Protein AF-A0A822BL06-F1 (afdb_monomer_lite)

Sequence (140 aa):
MSKIQLNQQHLQVLSKGLKFIPTPKSINIVTNIVNCKKSLYSAPLIIKNAARSEISTFIQKWKKPKQCNMNKEEIKLLNEIKAIEDIIIIQAD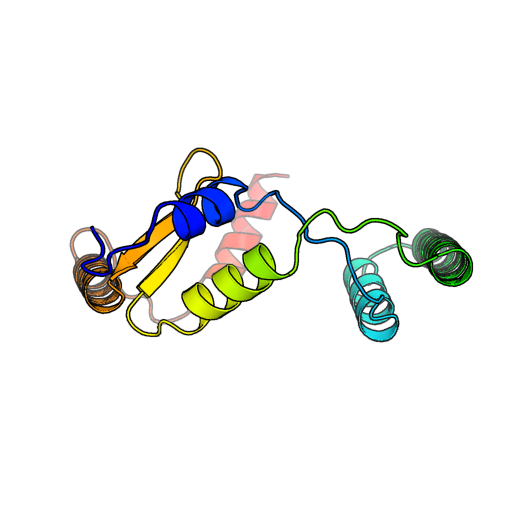KGGKIVIMDKSDYITKVEEKLNDKNVYELIKNDPTTTIKEEISEKVT

Foldseek 3Di:
DAPDDDDPLLVVLQVCAPPDDKQDQDDPLVVVVVVLCVVCVVPDPVVSVVVVVVSVVCNVPDDRDPDIPDDPVSVVSVVVVVPPPQWDWAADPDDRHIDIHGPVVVVVVVVVVQPPPVVDDDDPDDCPVVVVVVVVVVVD

pLDDT: mean 88.36, std 6.57, range [50.12, 95.75]

Radius of gyration: 21.86 Å; chains: 1; bounding box: 42×50×38 Å

Secondary structure (DSSP, 8-state):
--SS---HHHHHHHHT-TT--PPPSS--HHHHHHHHHHHTTTS-HHHHHHHHHHHHHHHHH----SS-SS-HHHHHHHHHHHH-TTEEEEE-SSTT-EEEEEHHHHHHHHHHHHT-TTT----SS--HHHHHHHHHHHT-

Structure (mmCIF, N/CA/C/O backbone):
data_AF-A0A822BL06-F1
#
_entry.id   AF-A0A822BL06-F1
#
loop_
_atom_site.group_PDB
_atom_site.id
_atom_site.type_symbol
_atom_site.label_atom_id
_atom_site.label_alt_id
_atom_site.label_comp_id
_atom_site.label_asym_id
_atom_site.label_entity_id
_atom_site.label_seq_id
_atom_site.pdbx_PDB_ins_code
_atom_site.Cartn_x
_atom_site.Cartn_y
_atom_site.Cartn_z
_atom_site.occupancy
_atom_site.B_iso_or_equiv
_atom_site.auth_seq_id
_atom_site.auth_comp_id
_atom_site.auth_asym_id
_atom_site.auth_atom_id
_atom_site.pdbx_PDB_model_num
ATOM 1 N N . MET A 1 1 ? -18.324 3.094 10.915 1.00 52.47 1 MET A N 1
ATOM 2 C CA . MET A 1 1 ? -17.506 4.042 10.125 1.00 52.47 1 MET A CA 1
ATOM 3 C C . MET A 1 1 ? -16.526 4.667 11.090 1.00 52.47 1 MET A C 1
ATOM 5 O O . MET A 1 1 ? -16.924 4.807 12.238 1.00 52.47 1 MET A O 1
ATOM 9 N N . SER A 1 2 ? -15.291 4.963 10.669 1.00 62.50 2 SER A N 1
ATOM 10 C CA . SER A 1 2 ? -14.302 5.523 11.598 1.00 62.50 2 SER A CA 1
ATOM 11 C C . SER A 1 2 ? -14.840 6.791 12.260 1.00 62.50 2 SER A C 1
ATOM 13 O O . SER A 1 2 ? -15.433 7.635 11.584 1.00 62.50 2 SER A O 1
ATOM 15 N N . LYS A 1 3 ? -14.646 6.906 13.573 1.00 74.00 3 LYS A N 1
ATOM 16 C CA . LYS A 1 3 ? -14.974 8.101 14.362 1.00 74.00 3 LYS A CA 1
ATOM 17 C C . LYS A 1 3 ? -14.072 9.285 14.008 1.00 74.00 3 LYS A C 1
ATOM 19 O O . LYS A 1 3 ? -14.374 10.416 14.379 1.00 74.00 3 LYS A O 1
ATOM 24 N N . ILE A 1 4 ? -12.980 9.039 13.284 1.00 78.12 4 ILE A N 1
ATOM 25 C CA . ILE A 1 4 ? -12.030 10.066 12.879 1.00 78.12 4 ILE A CA 1
ATOM 26 C C . ILE A 1 4 ? -12.553 10.812 11.658 1.00 78.12 4 ILE A C 1
ATOM 28 O O . ILE A 1 4 ? -12.843 10.243 10.603 1.00 78.12 4 ILE A O 1
ATOM 32 N N . GLN A 1 5 ? -12.650 12.129 11.811 1.00 78.75 5 GLN A N 1
ATOM 33 C CA . GLN A 1 5 ? -13.208 13.005 10.799 1.00 78.75 5 GLN A CA 1
ATOM 34 C C . GLN A 1 5 ? -12.121 13.421 9.803 1.00 78.75 5 GLN A C 1
ATOM 36 O O . GLN A 1 5 ? -11.316 14.319 10.044 1.00 78.75 5 GLN A O 1
ATOM 41 N N . LEU A 1 6 ? -12.092 12.744 8.656 1.00 84.44 6 LEU A N 1
ATOM 42 C CA . LEU A 1 6 ? -11.228 13.122 7.543 1.00 84.44 6 LEU A CA 1
ATOM 43 C C . LEU A 1 6 ? -11.816 14.337 6.820 1.00 84.44 6 LEU A C 1
ATOM 45 O O . LEU A 1 6 ? -12.962 14.315 6.373 1.00 84.44 6 LEU A O 1
ATOM 49 N N . ASN A 1 7 ? -11.020 15.398 6.683 1.00 88.31 7 ASN A N 1
ATOM 50 C CA . ASN A 1 7 ? -11.394 16.562 5.887 1.00 88.31 7 ASN A CA 1
ATOM 51 C C . ASN A 1 7 ? -11.455 16.229 4.377 1.00 88.31 7 ASN A C 1
ATOM 53 O O . ASN A 1 7 ? -11.002 15.179 3.912 1.00 88.31 7 ASN A O 1
ATOM 57 N N . GLN A 1 8 ? -11.996 17.156 3.583 1.00 89.69 8 GLN A N 1
ATOM 58 C CA . GLN A 1 8 ? -12.141 16.971 2.136 1.00 89.69 8 GLN A CA 1
ATOM 59 C C . GLN A 1 8 ? -10.796 16.766 1.416 1.00 89.69 8 GLN A C 1
ATOM 61 O O . GLN A 1 8 ? -10.734 16.023 0.438 1.00 89.69 8 GLN A O 1
ATOM 66 N N . GLN A 1 9 ? -9.712 17.373 1.906 1.00 90.69 9 GLN A N 1
ATOM 67 C CA . GLN A 1 9 ? -8.381 17.246 1.307 1.00 90.69 9 GLN A CA 1
ATOM 68 C C . GLN A 1 9 ? -7.793 15.843 1.528 1.00 90.69 9 GLN A C 1
ATOM 70 O O . GLN A 1 9 ? -7.252 15.251 0.594 1.00 90.69 9 GLN A O 1
ATOM 75 N N . HIS A 1 10 ? -7.978 15.261 2.718 1.00 90.38 10 HIS A N 1
ATOM 76 C CA . HIS A 1 10 ? -7.642 13.868 3.009 1.00 90.38 10 HIS A CA 1
ATOM 77 C C . HIS A 1 10 ? -8.378 12.925 2.056 1.00 90.38 10 HIS A C 1
ATOM 79 O O . HIS A 1 10 ? -7.763 12.059 1.435 1.00 90.38 10 HIS A O 1
ATOM 85 N N . LEU A 1 11 ? -9.687 13.127 1.878 1.00 89.56 11 LEU A N 1
ATOM 86 C CA . LEU A 1 11 ? -10.499 12.296 0.989 1.00 89.56 11 LEU A CA 1
ATOM 87 C C . LEU A 1 11 ? -10.052 12.406 -0.476 1.00 89.56 11 LEU A C 1
ATOM 89 O O . LEU A 1 11 ? -9.976 11.389 -1.163 1.00 89.56 11 LEU A O 1
ATOM 93 N N . GLN A 1 12 ? -9.696 13.604 -0.950 1.00 91.25 12 GLN A N 1
ATOM 94 C CA . GLN A 1 12 ? -9.169 13.802 -2.305 1.00 91.25 12 GLN A CA 1
ATOM 95 C C . GLN A 1 12 ? -7.859 13.044 -2.529 1.00 91.25 12 GLN A C 1
ATOM 97 O O . GLN A 1 12 ? -7.712 12.352 -3.538 1.00 91.25 12 GLN A O 1
ATOM 102 N N . VAL A 1 13 ? -6.927 13.119 -1.581 1.00 91.75 13 VAL A N 1
ATOM 103 C CA . VAL A 1 13 ? -5.648 12.406 -1.656 1.00 91.75 13 VAL A CA 1
ATOM 104 C C . VAL A 1 13 ? -5.861 10.891 -1.676 1.00 91.75 13 VAL A C 1
ATOM 106 O O . VAL A 1 13 ? -5.292 10.194 -2.516 1.00 91.75 13 VAL A O 1
ATOM 109 N N . LEU A 1 14 ? -6.734 10.383 -0.807 1.00 89.38 14 LEU A N 1
ATOM 110 C CA . LEU A 1 14 ? -7.046 8.958 -0.710 1.00 89.38 14 LEU A CA 1
ATOM 111 C C . LEU A 1 14 ? -7.845 8.434 -1.913 1.00 89.38 14 LEU A C 1
ATOM 113 O O . LEU A 1 14 ? -7.701 7.270 -2.291 1.00 89.38 14 LEU A O 1
ATOM 117 N N . SER A 1 15 ? -8.630 9.295 -2.570 1.00 89.19 15 SER A N 1
ATOM 118 C CA . SER A 1 15 ? -9.406 8.936 -3.765 1.00 89.19 15 SER A CA 1
ATOM 119 C C . SER A 1 15 ? -8.543 8.537 -4.967 1.00 89.19 15 SER A C 1
ATOM 121 O O . SER A 1 15 ? -9.028 7.832 -5.850 1.00 89.19 15 SER A O 1
ATOM 123 N N . LYS A 1 16 ? -7.252 8.908 -4.981 1.00 89.38 16 LYS A N 1
ATOM 124 C CA . LYS A 1 16 ? -6.290 8.455 -6.001 1.00 89.38 16 LYS A CA 1
ATOM 125 C C . LYS A 1 16 ? -6.137 6.924 -6.010 1.00 89.38 16 LYS A C 1
ATOM 127 O O . LYS A 1 16 ? -5.831 6.344 -7.051 1.00 89.38 16 LYS A O 1
ATOM 132 N N . GLY A 1 17 ? -6.403 6.268 -4.877 1.00 86.56 17 GLY A N 1
ATOM 133 C CA . GLY A 1 17 ? -6.490 4.814 -4.760 1.00 86.56 17 GLY A CA 1
ATOM 134 C C . GLY A 1 17 ? -5.147 4.080 -4.807 1.00 86.56 17 GLY A C 1
ATOM 135 O O . GLY A 1 17 ? -4.083 4.662 -5.003 1.00 86.56 17 GLY A O 1
ATOM 136 N N . LEU A 1 18 ? -5.203 2.754 -4.646 1.00 86.50 18 LEU A N 1
ATOM 137 C CA . LEU A 1 18 ? -4.014 1.897 -4.501 1.00 86.50 18 LEU A CA 1
ATOM 138 C C . LEU A 1 18 ? -3.182 1.749 -5.784 1.00 86.50 18 LEU A C 1
ATOM 140 O O . LEU A 1 18 ? -2.030 1.331 -5.727 1.00 86.50 18 LEU A O 1
ATOM 144 N N . LYS A 1 19 ? -3.755 2.079 -6.947 1.00 86.94 19 LYS A N 1
ATOM 145 C CA . LYS A 1 19 ? -3.054 2.042 -8.242 1.00 86.94 19 LYS A CA 1
ATOM 146 C C . LYS A 1 19 ? -2.274 3.324 -8.532 1.00 86.94 19 LYS A C 1
ATOM 148 O O . LYS A 1 19 ? -1.535 3.376 -9.513 1.00 86.94 19 LYS A O 1
ATOM 153 N N . PHE A 1 20 ? -2.438 4.358 -7.710 1.00 89.19 20 PHE A N 1
ATOM 154 C CA . PHE A 1 20 ? -1.666 5.579 -7.842 1.00 89.19 20 PHE A CA 1
ATOM 155 C C . PHE A 1 20 ? -0.259 5.371 -7.281 1.00 89.19 20 PHE A C 1
ATOM 157 O O . PHE A 1 20 ? -0.081 5.078 -6.102 1.00 89.19 20 PHE A O 1
ATOM 164 N N . ILE A 1 21 ? 0.751 5.539 -8.135 1.00 88.38 21 ILE A N 1
ATOM 165 C CA . ILE A 1 21 ? 2.158 5.364 -7.771 1.00 88.38 21 ILE A CA 1
ATOM 166 C C . ILE A 1 21 ? 2.802 6.752 -7.669 1.00 88.38 21 ILE A C 1
ATOM 168 O O . ILE A 1 21 ? 2.971 7.416 -8.697 1.00 88.38 21 ILE A O 1
ATOM 172 N N . PRO A 1 22 ? 3.178 7.210 -6.459 1.00 89.56 22 PRO A N 1
ATOM 173 C CA . PRO A 1 22 ? 3.976 8.416 -6.271 1.00 89.56 22 PRO A CA 1
ATOM 174 C C . PRO A 1 22 ? 5.225 8.428 -7.150 1.00 89.56 22 PRO A C 1
ATOM 176 O O . PRO A 1 22 ? 5.923 7.420 -7.249 1.00 89.56 22 PRO A O 1
ATOM 179 N N . THR A 1 23 ? 5.554 9.577 -7.744 1.00 90.69 23 THR A N 1
ATOM 180 C CA . THR A 1 23 ? 6.795 9.720 -8.512 1.00 90.69 23 THR A CA 1
ATOM 181 C C . THR A 1 23 ? 8.008 9.358 -7.638 1.00 90.69 23 THR A C 1
ATOM 183 O O . THR A 1 23 ? 8.244 10.015 -6.616 1.00 90.69 23 THR A O 1
ATOM 186 N N . PRO A 1 24 ? 8.804 8.339 -8.014 1.00 85.88 24 PRO A N 1
ATOM 187 C CA . PRO A 1 24 ? 9.944 7.911 -7.217 1.00 85.88 24 PRO A CA 1
ATOM 188 C C . PRO A 1 24 ? 11.026 8.995 -7.192 1.00 85.88 24 PRO A C 1
ATOM 190 O O . PRO A 1 24 ? 11.409 9.551 -8.223 1.00 85.88 24 PRO A O 1
ATOM 193 N N . LYS A 1 25 ? 11.539 9.297 -5.992 1.00 83.88 25 LYS A N 1
ATOM 194 C CA . LYS A 1 25 ? 12.605 10.297 -5.792 1.00 83.88 25 LYS A CA 1
ATOM 195 C C . LYS A 1 25 ? 14.001 9.732 -6.057 1.00 83.88 25 LYS A C 1
ATOM 197 O O . LYS A 1 25 ? 14.896 10.489 -6.428 1.00 83.88 25 LYS A O 1
ATOM 202 N N . SER A 1 26 ? 14.169 8.430 -5.860 1.00 87.12 26 SER A N 1
ATOM 203 C CA . SER A 1 26 ? 15.405 7.674 -6.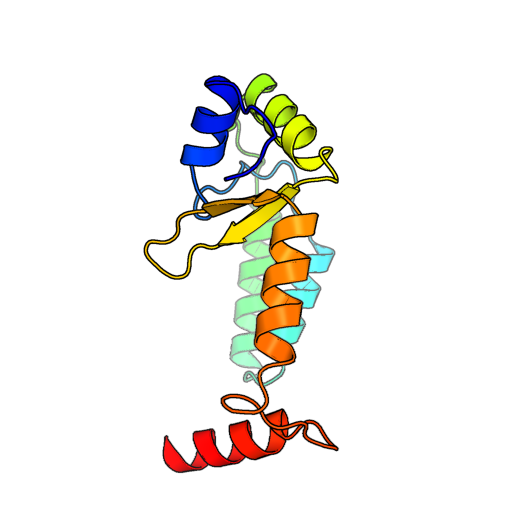042 1.00 87.12 26 SER A CA 1
ATOM 204 C C . SER A 1 26 ? 15.074 6.219 -6.377 1.00 87.12 26 SER A C 1
ATOM 206 O O . SER A 1 26 ? 13.953 5.758 -6.154 1.00 87.12 26 SER A O 1
ATOM 208 N N . ILE A 1 27 ? 16.058 5.498 -6.910 1.00 85.44 27 ILE A N 1
ATOM 209 C CA . ILE A 1 27 ? 15.986 4.052 -7.114 1.00 85.44 27 ILE A CA 1
ATOM 210 C C . ILE A 1 27 ? 16.838 3.364 -6.051 1.00 85.44 27 ILE A C 1
ATOM 212 O O . ILE A 1 27 ? 18.021 3.669 -5.911 1.00 85.44 27 ILE A O 1
ATOM 216 N N . ASN A 1 28 ? 16.264 2.391 -5.339 1.00 87.31 28 ASN A N 1
ATOM 217 C CA . ASN A 1 28 ? 17.037 1.500 -4.478 1.00 87.31 28 ASN A CA 1
ATOM 218 C C . ASN A 1 28 ? 17.637 0.365 -5.323 1.00 87.31 28 ASN A C 1
ATOM 220 O O . ASN A 1 28 ? 17.020 -0.680 -5.534 1.00 87.31 28 ASN A O 1
ATOM 224 N N . ILE A 1 29 ? 18.848 0.605 -5.830 1.00 84.75 29 ILE A N 1
ATOM 225 C CA . ILE A 1 29 ? 19.566 -0.314 -6.722 1.00 84.75 29 ILE A CA 1
ATOM 226 C C . ILE A 1 29 ? 19.751 -1.688 -6.067 1.00 84.75 29 ILE A C 1
ATOM 228 O O . ILE A 1 29 ? 19.477 -2.709 -6.694 1.00 84.75 29 ILE A O 1
ATOM 232 N N . VAL A 1 30 ? 20.158 -1.716 -4.795 1.00 85.81 30 VAL A N 1
ATOM 233 C CA . VAL A 1 30 ? 20.415 -2.961 -4.055 1.00 85.81 30 VAL A CA 1
ATOM 234 C C . VAL A 1 30 ? 19.150 -3.808 -3.969 1.00 85.81 30 VAL A C 1
ATOM 236 O O . VAL A 1 30 ? 19.172 -4.985 -4.322 1.00 85.81 30 VAL A O 1
ATOM 239 N N . THR A 1 31 ? 18.029 -3.200 -3.577 1.00 87.25 31 THR A N 1
ATOM 240 C CA . THR A 1 31 ? 16.744 -3.901 -3.447 1.00 87.25 31 THR A CA 1
ATOM 241 C C . THR A 1 31 ? 16.269 -4.446 -4.789 1.00 87.25 31 THR A C 1
ATOM 243 O O . THR A 1 31 ? 15.850 -5.598 -4.866 1.00 87.25 31 THR A O 1
ATOM 246 N N . ASN A 1 32 ? 16.399 -3.673 -5.870 1.00 84.81 32 ASN A N 1
ATOM 247 C CA . ASN A 1 32 ? 16.031 -4.137 -7.209 1.00 84.81 32 ASN A CA 1
ATOM 248 C C . ASN A 1 32 ? 16.877 -5.331 -7.664 1.00 84.81 32 ASN A C 1
ATOM 250 O O . ASN A 1 32 ? 16.334 -6.297 -8.199 1.00 84.81 32 ASN A O 1
ATOM 254 N N . ILE A 1 33 ? 18.190 -5.304 -7.413 1.00 83.44 33 ILE A N 1
ATOM 255 C CA . ILE A 1 33 ? 19.086 -6.421 -7.741 1.00 83.44 33 ILE A CA 1
ATOM 256 C C . ILE A 1 33 ? 18.721 -7.664 -6.924 1.00 83.44 33 ILE A C 1
ATOM 258 O O . ILE A 1 33 ? 18.649 -8.760 -7.481 1.00 83.44 33 ILE A O 1
ATOM 262 N N . VAL A 1 34 ? 18.487 -7.512 -5.617 1.00 87.75 34 VAL A N 1
ATOM 263 C CA . VAL A 1 34 ? 18.113 -8.624 -4.729 1.00 87.75 34 VAL A CA 1
ATOM 264 C C . VAL A 1 34 ? 16.775 -9.230 -5.153 1.00 87.75 34 VAL A C 1
ATOM 266 O O . VAL A 1 34 ? 16.691 -10.445 -5.337 1.00 87.75 34 VAL A O 1
ATOM 269 N N . ASN A 1 35 ? 15.758 -8.399 -5.391 1.00 87.25 35 ASN A N 1
ATOM 270 C CA . ASN A 1 35 ? 14.437 -8.848 -5.829 1.00 87.25 35 ASN A CA 1
ATOM 271 C C . ASN A 1 35 ? 14.499 -9.564 -7.179 1.00 87.25 35 ASN A C 1
ATOM 273 O O . ASN A 1 35 ? 13.902 -10.625 -7.331 1.00 87.25 35 ASN A O 1
ATOM 277 N N . CYS A 1 36 ? 15.271 -9.033 -8.128 1.00 85.00 36 CYS A N 1
ATOM 278 C CA . CYS A 1 36 ? 15.459 -9.657 -9.430 1.00 85.00 36 CYS A CA 1
ATOM 279 C C . CYS A 1 36 ? 16.187 -11.006 -9.331 1.00 85.00 36 CYS A C 1
ATOM 281 O O . CYS A 1 36 ? 15.779 -11.986 -9.949 1.00 85.00 36 CYS A O 1
ATOM 283 N N . LYS A 1 37 ? 17.242 -11.104 -8.511 1.00 85.88 37 LYS A N 1
ATOM 284 C CA . LYS A 1 37 ? 17.921 -12.386 -8.268 1.00 85.88 37 LYS A CA 1
ATOM 285 C C . LYS A 1 37 ? 16.972 -13.420 -7.662 1.00 85.88 37 LYS A C 1
ATOM 287 O O . LYS A 1 37 ? 17.013 -14.574 -8.077 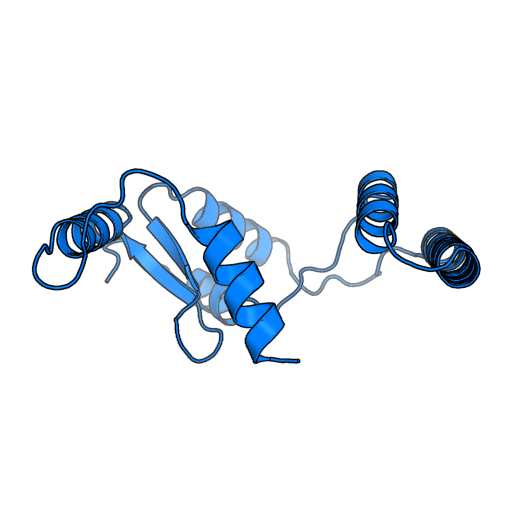1.00 85.88 37 LYS A O 1
ATOM 292 N N . LYS A 1 38 ? 16.136 -13.004 -6.705 1.00 89.06 38 LYS A N 1
ATOM 293 C CA . LYS A 1 38 ? 15.150 -13.871 -6.051 1.00 89.06 38 LYS A CA 1
ATOM 294 C C . LYS A 1 38 ? 14.085 -14.354 -7.036 1.00 89.06 38 LYS A C 1
ATOM 296 O O . LYS A 1 38 ? 13.833 -15.552 -7.095 1.00 89.06 38 LYS A O 1
ATOM 301 N N . SER A 1 39 ? 13.495 -13.456 -7.826 1.00 86.50 39 SER A N 1
ATOM 302 C CA . SER A 1 39 ? 12.447 -13.819 -8.791 1.00 86.50 39 SER A CA 1
ATOM 303 C C . SER A 1 39 ? 12.968 -14.695 -9.927 1.00 86.50 39 SER A C 1
ATOM 305 O O . SER A 1 39 ? 12.249 -15.553 -10.425 1.00 86.50 39 SER A O 1
ATOM 307 N N . LEU A 1 40 ? 14.233 -14.522 -10.308 1.00 89.00 40 LEU A N 1
ATOM 308 C CA . LEU A 1 40 ? 14.865 -15.315 -11.354 1.00 89.00 40 LEU A CA 1
ATOM 309 C C . LEU A 1 40 ? 15.548 -16.575 -10.823 1.00 89.00 40 LEU A C 1
ATOM 311 O O . LEU A 1 40 ? 16.238 -17.220 -11.602 1.00 89.00 40 LEU A O 1
ATOM 315 N N . TYR A 1 41 ? 15.409 -16.948 -9.546 1.00 87.12 41 TYR A N 1
ATOM 316 C CA . TYR A 1 41 ? 16.161 -18.067 -8.962 1.00 87.12 41 TYR A CA 1
ATOM 317 C C . TYR A 1 41 ? 16.008 -19.374 -9.764 1.00 87.12 41 TYR A C 1
ATOM 319 O O . TYR A 1 41 ? 17.018 -19.986 -10.123 1.00 87.12 41 TYR A O 1
ATOM 327 N N . SER A 1 42 ? 14.779 -19.736 -10.141 1.00 89.25 42 SER A N 1
ATOM 328 C CA . SER A 1 42 ? 14.456 -20.942 -10.921 1.00 89.25 42 SER A CA 1
ATOM 329 C C . SER A 1 42 ? 14.631 -20.790 -12.438 1.00 89.25 42 SER A C 1
ATOM 331 O O . SER A 1 42 ? 14.523 -21.769 -13.169 1.00 89.25 42 SER A O 1
ATOM 333 N N . ALA A 1 43 ? 14.922 -19.586 -12.941 1.00 90.44 43 ALA A N 1
ATOM 334 C CA . ALA A 1 43 ? 14.986 -19.334 -14.377 1.00 90.44 43 ALA A CA 1
ATOM 335 C C . ALA A 1 43 ? 16.281 -19.884 -15.027 1.00 90.44 43 ALA A C 1
ATOM 337 O O . ALA A 1 43 ? 17.337 -19.935 -14.377 1.00 90.44 43 ALA A O 1
ATOM 338 N N . PRO A 1 44 ? 16.253 -20.223 -16.331 1.00 94.12 44 PRO A N 1
ATOM 339 C CA . PRO A 1 44 ? 17.445 -20.553 -17.108 1.00 94.12 44 PRO A CA 1
ATOM 340 C C . PRO A 1 44 ? 18.509 -19.446 -17.085 1.00 94.12 44 PRO A C 1
ATOM 342 O O . PRO A 1 44 ? 18.201 -18.253 -17.003 1.00 94.12 44 PRO A O 1
ATOM 345 N N . LEU A 1 45 ? 19.784 -19.833 -17.214 1.00 90.38 45 LEU A N 1
ATOM 346 C CA . LEU A 1 45 ? 20.923 -18.905 -17.154 1.00 90.38 45 LEU A CA 1
ATOM 347 C C . LEU A 1 45 ? 20.853 -17.797 -18.218 1.00 90.38 45 LEU A C 1
ATOM 349 O O . LEU A 1 45 ? 21.204 -16.652 -17.939 1.00 90.38 45 LEU A O 1
ATOM 353 N N . ILE A 1 46 ? 20.353 -18.125 -19.408 1.00 92.38 46 ILE A N 1
ATOM 354 C CA . ILE A 1 46 ? 20.185 -17.177 -20.515 1.00 92.38 46 ILE A CA 1
ATOM 355 C C . ILE A 1 46 ? 19.225 -16.049 -20.111 1.00 92.38 46 ILE A C 1
ATOM 357 O O . ILE A 1 46 ? 19.570 -14.875 -20.229 1.00 92.38 46 ILE A O 1
ATOM 361 N N . ILE A 1 47 ? 18.069 -16.397 -19.534 1.00 90.94 47 ILE A N 1
ATOM 362 C CA . ILE A 1 47 ? 17.068 -15.428 -19.061 1.00 90.94 47 ILE A CA 1
ATOM 363 C C . ILE A 1 47 ? 17.631 -14.594 -17.905 1.00 90.94 47 ILE A C 1
ATOM 365 O O . ILE A 1 47 ? 17.480 -13.373 -17.885 1.00 90.94 47 ILE A O 1
ATOM 369 N N . LYS A 1 48 ? 18.355 -15.231 -16.972 1.00 91.00 48 LYS A N 1
ATOM 370 C CA . LYS A 1 48 ? 19.041 -14.533 -15.872 1.00 91.00 48 LYS A CA 1
ATOM 371 C C . LYS A 1 48 ? 20.001 -13.461 -16.391 1.00 91.00 48 LYS A C 1
ATOM 373 O O . LYS A 1 48 ? 20.018 -12.351 -15.864 1.00 91.00 48 LYS A O 1
ATOM 378 N N . ASN A 1 49 ? 20.812 -13.786 -17.395 1.00 90.31 49 ASN A N 1
ATOM 379 C CA . ASN A 1 49 ? 21.803 -12.863 -17.944 1.00 90.31 49 ASN A CA 1
ATOM 380 C C . ASN A 1 49 ? 21.156 -11.743 -18.767 1.00 90.31 49 ASN A C 1
ATOM 382 O O . ASN A 1 49 ? 21.545 -10.587 -18.603 1.00 90.31 49 ASN A O 1
ATOM 386 N N . ALA A 1 50 ? 20.135 -12.060 -19.568 1.00 91.94 50 ALA A N 1
ATOM 387 C CA . ALA A 1 50 ? 19.361 -11.065 -20.306 1.00 91.94 50 ALA A CA 1
ATOM 388 C C . ALA A 1 50 ? 18.719 -10.037 -19.357 1.00 91.94 50 ALA A C 1
ATOM 390 O O . ALA A 1 50 ? 18.985 -8.842 -19.470 1.00 91.94 50 ALA A O 1
ATOM 391 N N . ALA A 1 51 ? 17.990 -10.500 -18.337 1.00 90.44 51 ALA A N 1
ATOM 392 C CA . ALA A 1 51 ? 17.342 -9.624 -17.363 1.00 90.44 51 ALA A CA 1
ATOM 393 C C . ALA A 1 51 ? 18.345 -8.749 -16.589 1.00 90.44 51 ALA A C 1
ATOM 395 O O . ALA A 1 51 ? 18.109 -7.560 -16.380 1.00 90.44 51 ALA A O 1
ATOM 396 N N . ARG A 1 52 ? 19.504 -9.301 -16.196 1.00 88.31 52 ARG A N 1
ATOM 397 C CA . ARG A 1 52 ? 20.584 -8.522 -15.559 1.00 88.31 52 ARG A CA 1
ATOM 398 C C . ARG A 1 52 ? 21.091 -7.404 -16.466 1.00 88.31 52 ARG A C 1
ATOM 400 O O . ARG A 1 52 ? 21.309 -6.293 -15.985 1.00 88.31 52 ARG A O 1
ATOM 407 N N . SER A 1 53 ? 21.283 -7.701 -17.751 1.00 90.50 53 SER A N 1
ATOM 408 C CA . SER A 1 53 ? 21.750 -6.732 -18.745 1.00 90.50 53 SER A CA 1
ATOM 409 C C . SER A 1 53 ? 20.749 -5.591 -18.935 1.00 90.50 53 SER A C 1
ATOM 411 O O . SER A 1 53 ? 21.116 -4.413 -18.880 1.00 90.50 53 SER A O 1
ATOM 413 N N . GLU A 1 54 ? 19.464 -5.925 -19.065 1.00 91.38 54 GLU A N 1
ATOM 414 C CA . GLU A 1 54 ? 18.390 -4.941 -19.206 1.00 91.38 54 GLU A CA 1
ATOM 415 C C . GLU A 1 54 ? 18.254 -4.058 -17.967 1.00 91.38 54 GLU A C 1
ATOM 417 O O . GLU A 1 54 ? 18.199 -2.835 -18.082 1.00 91.38 54 GLU A O 1
ATOM 422 N N . ILE A 1 55 ? 18.275 -4.651 -16.771 1.00 89.56 55 ILE A N 1
ATOM 423 C CA . ILE A 1 55 ? 18.182 -3.905 -15.512 1.00 89.56 55 ILE A CA 1
ATOM 424 C C . ILE A 1 55 ? 19.392 -2.993 -15.329 1.00 89.56 55 ILE A C 1
ATOM 426 O O . ILE A 1 55 ? 19.228 -1.837 -14.945 1.00 89.56 55 ILE A O 1
ATOM 430 N N . SER A 1 56 ? 20.600 -3.480 -15.631 1.00 89.56 56 SER A N 1
ATOM 431 C CA . SER A 1 56 ? 21.814 -2.657 -15.599 1.00 89.56 56 SER A CA 1
ATOM 432 C C . SER A 1 56 ? 21.687 -1.462 -16.545 1.00 89.56 56 SER A C 1
ATOM 434 O O . SER A 1 56 ? 21.920 -0.320 -16.149 1.00 89.56 56 SER A O 1
ATOM 436 N N . THR A 1 57 ? 21.218 -1.708 -17.769 1.00 92.75 57 THR A N 1
ATOM 437 C CA . THR A 1 57 ? 20.975 -0.664 -18.770 1.00 92.75 57 THR A CA 1
ATOM 438 C C . THR A 1 57 ? 19.928 0.345 -18.297 1.00 92.75 57 THR A C 1
ATOM 440 O O . THR A 1 57 ? 20.130 1.552 -18.433 1.00 92.75 57 THR A O 1
ATOM 443 N N . PHE A 1 58 ? 18.822 -0.125 -17.715 1.00 90.94 58 PHE A N 1
ATOM 444 C CA . PHE A 1 58 ? 17.777 0.727 -17.153 1.00 90.94 58 PHE A CA 1
ATOM 445 C C . PHE A 1 58 ? 18.320 1.614 -16.030 1.00 90.94 58 PHE A C 1
ATOM 447 O O . PHE A 1 58 ? 18.103 2.821 -16.060 1.00 90.94 58 PHE A O 1
ATOM 454 N N . ILE A 1 59 ? 19.063 1.045 -15.075 1.00 89.62 59 ILE A N 1
ATOM 455 C CA . ILE A 1 59 ? 19.637 1.786 -13.944 1.00 89.62 59 ILE A CA 1
ATOM 456 C C . ILE A 1 59 ? 20.606 2.865 -14.436 1.00 89.62 59 ILE A C 1
ATOM 458 O O . ILE A 1 59 ? 20.527 3.999 -13.973 1.00 89.62 59 ILE A O 1
ATOM 462 N N . GLN A 1 60 ? 21.480 2.539 -15.393 1.00 90.19 60 GLN A N 1
ATOM 463 C CA . GLN A 1 60 ? 22.440 3.497 -15.952 1.00 90.19 60 GLN A CA 1
ATOM 464 C C . GLN A 1 60 ? 21.757 4.639 -16.715 1.00 90.19 60 GLN A C 1
ATOM 466 O O . GLN A 1 60 ? 22.202 5.783 -16.659 1.00 90.19 60 GLN A O 1
ATOM 471 N N . LYS A 1 61 ? 20.670 4.340 -17.435 1.00 91.81 61 LYS A N 1
ATOM 472 C CA . LYS A 1 61 ? 19.914 5.338 -18.204 1.00 91.81 61 LYS A CA 1
ATOM 473 C C . LYS A 1 61 ? 18.919 6.125 -17.356 1.00 91.81 61 LYS A C 1
ATOM 475 O O . LYS A 1 61 ? 18.426 7.157 -17.817 1.00 91.81 61 LYS A O 1
ATOM 480 N N . TRP A 1 62 ? 18.582 5.642 -16.162 1.00 90.81 62 TRP A N 1
ATOM 481 C CA . TRP A 1 62 ? 17.539 6.246 -15.352 1.00 90.81 62 TRP A CA 1
ATOM 482 C C . TRP A 1 62 ? 17.905 7.672 -14.945 1.00 90.81 62 TRP A C 1
ATOM 484 O O . TRP A 1 62 ? 18.993 7.958 -14.448 1.00 90.81 62 TRP A O 1
ATOM 494 N N . LYS A 1 63 ? 16.943 8.577 -15.127 1.00 89.38 63 LYS A N 1
ATOM 495 C CA . LYS A 1 63 ? 17.019 9.966 -14.687 1.00 89.38 63 LYS A CA 1
ATOM 496 C C . LYS A 1 63 ? 15.793 10.268 -13.847 1.00 89.38 63 LYS A C 1
ATOM 498 O O . LYS A 1 63 ? 14.681 9.870 -14.194 1.00 89.38 63 LYS A O 1
ATOM 503 N N . LYS A 1 64 ? 15.996 11.012 -12.761 1.00 86.50 64 LYS A N 1
ATOM 504 C CA . LYS A 1 64 ? 14.898 11.467 -11.913 1.00 86.50 64 LYS A CA 1
ATOM 505 C C . LYS A 1 64 ? 13.882 12.261 -12.754 1.00 86.50 64 LYS A C 1
ATOM 507 O O . LYS A 1 64 ? 14.295 13.183 -13.466 1.00 86.50 64 LYS A O 1
ATOM 512 N N . PRO A 1 65 ? 12.577 11.952 -12.665 1.00 88.06 65 PRO A N 1
ATOM 513 C CA . PRO A 1 65 ? 11.550 12.738 -13.337 1.00 88.06 65 PRO A CA 1
ATOM 514 C C . PRO A 1 65 ? 11.596 14.209 -12.904 1.00 88.06 65 PRO A C 1
ATOM 516 O O . PRO A 1 65 ? 11.748 14.510 -11.719 1.00 88.06 65 PRO A O 1
ATOM 519 N N . LYS A 1 66 ? 11.472 15.132 -13.868 1.00 86.50 66 LYS A N 1
ATOM 520 C CA . LYS A 1 66 ? 11.474 16.584 -13.599 1.00 86.50 66 LYS A CA 1
ATOM 521 C C . LYS A 1 66 ? 10.209 17.041 -12.872 1.00 86.50 66 LYS A C 1
ATOM 523 O O . LYS A 1 66 ? 10.264 17.966 -12.071 1.00 86.50 66 LYS A O 1
ATOM 528 N N . GLN A 1 67 ? 9.083 16.401 -13.174 1.00 87.75 67 GLN A N 1
ATOM 529 C CA . GLN A 1 67 ? 7.782 16.700 -12.590 1.00 87.75 67 GLN A CA 1
ATOM 530 C C . GLN A 1 67 ? 7.380 15.578 -11.634 1.00 87.75 67 GLN A C 1
ATOM 532 O O . GLN A 1 67 ? 7.587 14.400 -11.928 1.00 87.75 67 GLN A O 1
ATOM 537 N N . CYS A 1 68 ? 6.801 15.960 -10.498 1.00 89.50 68 CYS A N 1
ATOM 538 C CA . CYS A 1 68 ? 6.188 15.036 -9.553 1.00 89.50 68 CYS A CA 1
ATOM 539 C C . CYS A 1 68 ? 4.676 15.013 -9.780 1.00 89.50 68 CYS A C 1
ATOM 541 O O . CYS A 1 68 ? 4.067 16.059 -9.989 1.00 89.50 68 CYS A O 1
ATOM 543 N N . ASN A 1 69 ? 4.068 13.835 -9.668 1.00 92.44 69 ASN A N 1
ATOM 544 C CA . ASN A 1 69 ? 2.615 13.662 -9.723 1.00 92.44 69 ASN A CA 1
ATOM 545 C C . ASN A 1 69 ? 1.906 13.922 -8.378 1.00 92.44 69 ASN A C 1
ATOM 547 O O . ASN A 1 69 ? 0.696 13.727 -8.284 1.00 92.44 69 ASN A O 1
ATOM 551 N N . MET A 1 70 ? 2.654 14.350 -7.356 1.00 91.75 70 MET A N 1
ATOM 552 C CA . MET A 1 70 ? 2.128 14.849 -6.088 1.00 91.75 70 MET A CA 1
ATOM 553 C C . MET A 1 70 ? 2.835 16.127 -5.662 1.00 91.75 70 MET A C 1
ATOM 555 O O . MET A 1 70 ? 4.055 16.263 -5.818 1.00 91.75 70 MET A O 1
ATOM 559 N N . ASN A 1 71 ? 2.066 17.033 -5.070 1.00 91.62 71 ASN A N 1
ATOM 560 C CA . ASN A 1 71 ? 2.579 18.244 -4.449 1.00 91.62 71 ASN A CA 1
ATOM 561 C C . ASN A 1 71 ? 2.970 18.004 -2.972 1.00 91.62 71 ASN A C 1
ATOM 563 O O . ASN A 1 71 ? 2.785 16.920 -2.415 1.00 91.62 71 ASN A O 1
ATOM 567 N N . LYS A 1 72 ? 3.580 19.014 -2.337 1.00 91.25 72 LYS A N 1
ATOM 568 C CA . LYS A 1 72 ? 4.059 18.909 -0.947 1.00 91.25 72 LYS A CA 1
ATOM 569 C C . LYS A 1 72 ? 2.917 18.747 0.059 1.00 91.25 72 LYS A C 1
ATOM 571 O O . LYS A 1 72 ? 3.080 17.981 1.003 1.00 91.25 72 LYS A O 1
ATOM 576 N N . GLU A 1 73 ? 1.791 19.417 -0.166 1.00 92.94 73 GLU A N 1
ATOM 577 C CA . GLU A 1 73 ? 0.621 19.339 0.712 1.00 92.94 73 GLU A CA 1
ATOM 578 C C . GLU A 1 73 ? -0.018 17.950 0.663 1.00 92.94 73 GLU A C 1
ATOM 580 O O . GLU A 1 73 ? -0.293 17.371 1.703 1.00 92.94 73 GLU A O 1
ATOM 585 N N . GLU A 1 74 ? -0.152 17.338 -0.516 1.00 93.31 74 GLU A N 1
ATOM 586 C CA . GLU A 1 74 ? -0.661 15.966 -0.654 1.00 93.31 74 GLU A CA 1
ATOM 587 C C . GLU A 1 74 ? 0.226 14.956 0.090 1.00 93.31 74 GLU A C 1
ATOM 589 O O . GLU A 1 74 ? -0.275 14.065 0.772 1.00 93.31 74 GLU A O 1
ATOM 594 N N . ILE A 1 75 ? 1.552 15.113 0.006 1.00 91.94 75 ILE A N 1
ATOM 595 C CA . ILE A 1 75 ? 2.500 14.268 0.748 1.00 91.94 75 ILE A CA 1
ATOM 596 C C . ILE A 1 75 ? 2.362 14.490 2.258 1.00 91.94 75 ILE A C 1
ATOM 598 O O . ILE A 1 75 ? 2.422 13.530 3.025 1.00 91.94 75 ILE A O 1
ATOM 602 N N . LYS A 1 76 ? 2.193 15.743 2.690 1.00 94.00 76 LYS A N 1
ATOM 603 C CA . LYS A 1 76 ? 1.991 16.093 4.096 1.00 94.00 76 LYS A CA 1
ATOM 604 C C . LYS A 1 76 ? 0.711 15.449 4.634 1.00 94.00 76 LYS A C 1
ATOM 606 O O . LYS A 1 76 ? 0.788 14.732 5.623 1.00 94.00 76 LYS A O 1
ATOM 611 N N . LEU A 1 77 ? -0.402 15.596 3.919 1.00 93.44 77 LEU A N 1
ATOM 612 C CA . LEU A 1 77 ? -1.692 14.985 4.246 1.00 93.44 77 LEU A CA 1
ATOM 613 C C . LEU A 1 77 ? -1.595 13.452 4.325 1.00 93.44 77 LEU A C 1
ATOM 615 O O . LEU A 1 77 ? -2.128 12.850 5.250 1.00 93.44 77 LEU A O 1
ATOM 619 N N . LEU A 1 78 ? -0.869 12.798 3.405 1.00 92.06 78 LEU A N 1
ATOM 620 C CA . LEU A 1 78 ? -0.619 11.350 3.493 1.00 92.06 78 LEU A CA 1
ATOM 621 C C . LEU A 1 78 ? 0.136 10.960 4.766 1.00 92.06 78 LEU A C 1
ATOM 623 O O . LEU A 1 78 ? -0.175 9.935 5.370 1.00 92.06 78 LEU A O 1
ATOM 627 N N . ASN A 1 79 ? 1.137 11.747 5.161 1.00 92.19 79 ASN A N 1
ATOM 628 C CA . ASN A 1 79 ? 1.896 11.486 6.381 1.00 92.19 79 ASN A CA 1
ATOM 629 C C . ASN A 1 79 ? 1.055 11.734 7.637 1.00 92.19 79 ASN A C 1
ATOM 631 O O . ASN A 1 79 ? 1.170 10.961 8.581 1.00 92.19 79 ASN A O 1
ATOM 635 N N . GLU A 1 80 ? 0.202 12.760 7.632 1.00 92.56 80 GLU A N 1
ATOM 636 C CA . GLU A 1 80 ? -0.759 13.029 8.705 1.00 92.56 80 GLU A CA 1
ATOM 637 C C . GLU A 1 80 ? -1.711 11.844 8.868 1.00 92.56 80 GLU A C 1
ATOM 639 O O . GLU A 1 80 ? -1.793 11.288 9.955 1.00 92.56 80 GLU A O 1
ATOM 644 N N . ILE A 1 81 ? -2.327 11.371 7.777 1.00 91.19 81 ILE A N 1
ATOM 645 C CA . ILE A 1 81 ? -3.195 10.182 7.794 1.00 91.19 81 ILE A CA 1
ATOM 646 C C . ILE A 1 81 ? -2.435 8.952 8.308 1.00 91.19 81 ILE A C 1
ATOM 648 O O . ILE A 1 81 ? -2.962 8.192 9.113 1.00 91.19 81 ILE A O 1
ATOM 652 N N . LYS A 1 82 ? -1.191 8.750 7.860 1.00 90.94 82 LYS A N 1
ATOM 653 C CA . LYS A 1 82 ? -0.355 7.616 8.282 1.00 90.94 82 LYS A CA 1
ATOM 654 C C . LYS A 1 82 ? 0.009 7.661 9.771 1.00 90.94 82 LYS A C 1
ATOM 656 O O . LYS A 1 82 ? 0.236 6.607 10.354 1.00 90.94 82 LYS A O 1
ATOM 661 N N . ALA A 1 83 ? 0.110 8.850 10.360 1.00 92.38 83 ALA A N 1
ATOM 662 C CA . ALA A 1 83 ? 0.457 9.030 11.767 1.00 92.38 83 ALA A CA 1
ATOM 663 C C . ALA A 1 83 ? -0.718 8.752 12.720 1.00 92.38 83 ALA A C 1
ATOM 665 O O . ALA A 1 83 ? -0.514 8.671 13.927 1.00 92.38 83 ALA A O 1
ATOM 666 N N . ILE A 1 84 ? -1.938 8.603 12.200 1.00 91.75 84 ILE A N 1
ATOM 667 C CA . ILE A 1 84 ? -3.120 8.280 12.997 1.00 91.75 84 ILE A CA 1
ATOM 668 C C . ILE A 1 84 ? -3.088 6.788 13.355 1.00 91.75 84 ILE A C 1
ATOM 670 O O . ILE A 1 84 ? -3.316 5.929 12.504 1.00 91.75 84 ILE A O 1
ATOM 674 N N . GLU A 1 85 ? -2.825 6.470 14.621 1.00 90.88 85 GLU A N 1
ATOM 675 C CA . GLU A 1 85 ? -2.687 5.081 15.091 1.00 90.88 85 GLU A CA 1
ATOM 676 C C . GLU A 1 85 ? -4.028 4.361 15.311 1.00 90.88 85 GLU A C 1
ATOM 678 O O . GLU A 1 85 ? -4.083 3.126 15.282 1.00 90.88 85 GLU A O 1
ATOM 683 N N . ASP A 1 86 ? -5.105 5.131 15.486 1.00 92.56 86 ASP A N 1
ATOM 684 C CA . ASP A 1 86 ? -6.452 4.641 15.798 1.00 92.56 86 ASP A CA 1
ATOM 685 C C . ASP A 1 86 ? -7.236 4.166 14.569 1.00 92.56 86 ASP A C 1
ATOM 687 O O . ASP A 1 86 ? -8.330 3.617 14.712 1.00 92.56 86 ASP A O 1
ATOM 691 N N . ILE A 1 87 ? -6.695 4.342 13.359 1.00 92.12 87 ILE A N 1
ATOM 692 C CA . ILE A 1 87 ? -7.322 3.867 12.121 1.00 92.12 87 ILE A CA 1
ATOM 693 C C . ILE A 1 87 ? -6.586 2.681 11.527 1.00 92.12 87 ILE A C 1
ATOM 695 O O . ILE A 1 87 ? -5.378 2.503 11.673 1.00 92.12 87 ILE A O 1
ATOM 699 N N . ILE A 1 88 ? -7.337 1.895 10.767 1.00 91.25 88 ILE A N 1
ATOM 700 C CA . ILE A 1 88 ? -6.800 0.909 9.848 1.00 91.25 88 ILE A CA 1
ATOM 701 C C . ILE A 1 88 ? -7.241 1.244 8.423 1.00 91.25 88 ILE A C 1
ATOM 703 O O . ILE A 1 88 ? -8.406 1.562 8.173 1.00 91.25 88 ILE A O 1
ATOM 707 N N . ILE A 1 89 ? -6.291 1.182 7.489 1.00 89.44 89 ILE A N 1
ATOM 708 C CA . ILE A 1 89 ? -6.518 1.387 6.057 1.00 89.44 89 ILE A CA 1
ATOM 709 C C . ILE A 1 89 ? -6.317 0.041 5.371 1.00 89.44 89 ILE A C 1
ATOM 711 O O . ILE A 1 89 ? -5.200 -0.474 5.325 1.00 89.44 89 ILE A O 1
ATOM 715 N N . ILE A 1 90 ? -7.396 -0.529 4.844 1.00 89.50 90 ILE A N 1
ATOM 716 C CA . ILE A 1 90 ? -7.386 -1.833 4.173 1.00 89.50 90 ILE A CA 1
ATOM 717 C C . ILE A 1 90 ? -7.891 -1.711 2.741 1.00 89.50 90 ILE A C 1
ATOM 719 O O . ILE A 1 90 ? -8.644 -0.798 2.395 1.00 89.50 90 ILE A O 1
ATOM 723 N N . GLN A 1 91 ? -7.490 -2.652 1.893 1.00 89.81 91 GLN A N 1
ATOM 724 C CA . GLN A 1 91 ? -8.072 -2.787 0.566 1.00 89.81 91 GLN A CA 1
ATOM 725 C C . GLN A 1 91 ? -9.502 -3.328 0.684 1.00 89.81 91 GLN A C 1
ATOM 727 O O . GLN A 1 91 ? -9.765 -4.266 1.433 1.00 89.81 91 GLN A O 1
ATOM 732 N N . ALA A 1 92 ? -10.428 -2.736 -0.065 1.00 88.00 92 ALA A N 1
ATOM 733 C CA . ALA A 1 92 ? -11.775 -3.266 -0.196 1.00 88.00 92 ALA A CA 1
ATOM 734 C C . ALA A 1 92 ? -11.747 -4.588 -0.976 1.00 88.00 92 ALA A C 1
ATOM 736 O O . ALA A 1 92 ? -11.057 -4.690 -1.992 1.00 88.00 92 ALA A O 1
ATOM 737 N N . ASP A 1 93 ? -12.573 -5.546 -0.555 1.00 83.50 93 ASP A N 1
ATOM 738 C CA . ASP A 1 93 ? -12.744 -6.848 -1.218 1.00 83.50 93 ASP A CA 1
ATOM 739 C C . ASP A 1 93 ? -13.064 -6.708 -2.721 1.00 83.50 93 ASP A C 1
ATOM 741 O O . ASP A 1 93 ? -12.588 -7.473 -3.556 1.00 83.50 93 ASP A O 1
ATOM 745 N N . LYS A 1 94 ? -13.810 -5.657 -3.095 1.00 82.38 94 LYS A N 1
ATOM 746 C CA . LYS A 1 94 ? -14.213 -5.382 -4.481 1.00 82.38 94 LYS A CA 1
ATOM 747 C C . LYS A 1 94 ? -13.807 -3.982 -4.938 1.00 82.38 94 LYS A C 1
ATOM 749 O O . LYS A 1 94 ? -13.870 -3.006 -4.192 1.00 82.38 94 LYS A O 1
ATOM 754 N N . GLY A 1 95 ? -13.446 -3.868 -6.218 1.00 76.69 95 GLY A N 1
ATOM 755 C CA . GLY A 1 95 ? -13.312 -2.584 -6.917 1.00 76.69 95 GLY A CA 1
ATOM 756 C C . GLY A 1 95 ? -12.022 -1.795 -6.667 1.00 76.69 95 GLY A C 1
ATOM 757 O O . GLY A 1 95 ? -11.962 -0.632 -7.052 1.00 76.69 95 GLY A O 1
ATOM 758 N N . GLY A 1 96 ? -10.996 -2.383 -6.035 1.00 76.38 96 GLY A N 1
ATOM 759 C CA . GLY A 1 96 ? -9.684 -1.735 -5.848 1.00 76.38 96 GLY A CA 1
ATOM 760 C C . GLY A 1 96 ? -9.718 -0.452 -5.006 1.00 76.38 96 GLY A C 1
ATOM 761 O O . GLY A 1 96 ? -8.801 0.367 -5.087 1.00 76.38 96 GLY A O 1
ATOM 762 N N . LYS A 1 97 ? -10.793 -0.265 -4.236 1.00 85.06 97 LYS A N 1
ATOM 763 C CA . LYS A 1 97 ? -10.977 0.860 -3.320 1.00 85.06 97 LYS A CA 1
ATOM 764 C C . LYS A 1 97 ? -10.256 0.590 -2.002 1.00 85.06 97 LYS A C 1
ATOM 766 O O . LYS A 1 97 ? -9.804 -0.524 -1.742 1.00 85.06 97 LYS A O 1
ATOM 771 N N . ILE A 1 98 ? -10.185 1.618 -1.168 1.00 88.19 98 ILE A N 1
ATOM 772 C CA . ILE A 1 98 ? -9.714 1.506 0.210 1.00 88.19 98 ILE A CA 1
ATOM 773 C C . ILE A 1 98 ? -10.884 1.676 1.175 1.00 88.19 98 ILE A C 1
ATOM 775 O O . ILE A 1 98 ? -11.850 2.379 0.871 1.00 88.19 98 ILE A O 1
ATOM 779 N N . VAL A 1 99 ? -10.784 1.039 2.333 1.00 88.38 99 VAL A N 1
ATOM 780 C CA . VAL A 1 99 ? -11.702 1.199 3.458 1.00 88.38 99 VAL A CA 1
ATOM 781 C C . VAL A 1 99 ? -10.897 1.695 4.648 1.00 88.38 99 VAL A C 1
ATOM 783 O O . VAL A 1 99 ? -9.801 1.202 4.909 1.00 88.38 99 VAL A O 1
ATOM 786 N N . ILE A 1 100 ? -11.450 2.679 5.351 1.00 89.06 100 ILE A N 1
ATOM 787 C CA . ILE A 1 100 ? -10.862 3.266 6.553 1.00 89.06 100 ILE A CA 1
ATOM 788 C C . ILE A 1 100 ? -11.820 2.983 7.701 1.00 89.06 100 ILE A C 1
ATOM 790 O O . ILE A 1 100 ? -13.011 3.301 7.624 1.00 89.06 100 ILE A O 1
ATOM 794 N N . MET A 1 101 ? -11.312 2.342 8.744 1.00 90.75 101 MET A N 1
ATOM 795 C CA . MET A 1 101 ? -12.090 1.947 9.915 1.00 90.75 101 MET A CA 1
ATOM 796 C C . MET A 1 101 ? -11.333 2.288 11.184 1.00 90.75 101 MET A C 1
ATOM 798 O O . MET A 1 101 ? -10.109 2.390 11.159 1.00 90.75 101 MET A O 1
ATOM 802 N N . ASP A 1 102 ? -12.062 2.413 12.290 1.00 92.88 102 ASP A N 1
ATOM 803 C CA . ASP A 1 102 ? -11.423 2.420 13.599 1.00 92.88 102 ASP A CA 1
ATOM 804 C C . ASP A 1 102 ? -10.754 1.065 13.821 1.00 92.88 102 ASP A C 1
ATOM 806 O O . ASP A 1 102 ? -11.320 0.002 13.541 1.00 92.88 102 ASP A O 1
ATOM 810 N N . LYS A 1 103 ? -9.517 1.116 14.301 1.00 93.06 103 LYS A N 1
ATOM 811 C CA . LYS A 1 103 ? -8.680 -0.056 14.512 1.00 93.06 103 LYS A CA 1
ATOM 812 C C . LYS A 1 103 ? -9.276 -0.980 15.570 1.00 93.06 103 LYS A C 1
ATOM 814 O O . LYS A 1 103 ? -9.269 -2.190 15.367 1.00 93.06 103 LYS A O 1
ATOM 819 N N . SER A 1 104 ? -9.843 -0.421 16.643 1.00 94.44 104 SER A N 1
ATOM 820 C CA . SER A 1 104 ? -10.552 -1.185 17.678 1.00 94.44 104 SER A CA 1
ATOM 821 C C . SER A 1 104 ? -11.712 -1.982 17.085 1.00 94.44 104 SER A C 1
ATOM 823 O O . SER A 1 104 ? -11.770 -3.195 17.247 1.00 94.44 104 SER A O 1
ATOM 825 N N . ASP A 1 105 ? -12.580 -1.320 16.317 1.00 93.62 105 ASP A N 1
ATOM 826 C CA . ASP A 1 105 ? -13.760 -1.941 15.712 1.00 93.62 105 ASP A CA 1
ATOM 827 C C . ASP A 1 105 ? -13.370 -3.031 14.709 1.00 93.62 105 ASP A C 1
ATOM 829 O O . ASP A 1 105 ? -14.055 -4.047 14.586 1.00 93.62 105 ASP A O 1
ATOM 833 N N . TYR A 1 106 ? -12.283 -2.816 13.962 1.00 93.75 106 TYR A N 1
ATOM 834 C CA . TYR A 1 106 ? -11.742 -3.829 13.064 1.00 93.75 106 TYR A CA 1
ATOM 835 C C . TYR A 1 106 ? -11.262 -5.061 13.836 1.00 93.75 106 TYR A C 1
ATOM 837 O O . TYR A 1 106 ? -11.646 -6.171 13.476 1.00 93.75 106 TYR A O 1
ATOM 845 N N . ILE A 1 107 ? -10.469 -4.873 14.896 1.00 94.75 107 ILE A N 1
ATOM 846 C CA . ILE A 1 107 ? -9.952 -5.973 15.721 1.00 94.75 107 ILE A CA 1
ATOM 847 C C . ILE A 1 107 ? -11.107 -6.759 16.340 1.00 94.75 107 ILE A C 1
ATOM 849 O O . ILE A 1 107 ? -11.172 -7.968 16.139 1.00 94.75 107 ILE A O 1
ATOM 853 N N . THR A 1 108 ? -12.067 -6.084 16.980 1.00 95.75 108 THR A N 1
ATOM 854 C CA . THR A 1 108 ? -13.237 -6.738 17.585 1.00 95.75 108 THR A CA 1
ATOM 855 C C . THR A 1 108 ? -14.000 -7.581 16.564 1.00 95.75 108 THR A C 1
ATOM 857 O O . THR A 1 108 ? -14.275 -8.747 16.816 1.00 95.75 108 THR A O 1
ATOM 860 N N . LYS A 1 109 ? -14.265 -7.051 15.363 1.00 93.38 109 LYS A N 1
ATOM 861 C CA . LYS A 1 109 ? -14.961 -7.807 14.305 1.00 93.38 109 LYS A CA 1
ATOM 862 C C . LYS A 1 109 ? -14.167 -8.999 13.785 1.00 93.38 109 LYS A C 1
ATOM 864 O O . LYS A 1 109 ? -14.756 -9.994 13.366 1.00 93.38 109 LYS A O 1
ATOM 869 N N . VAL A 1 110 ? -12.842 -8.884 13.729 1.00 93.19 110 VAL A N 1
ATOM 870 C CA . VAL A 1 110 ? -11.974 -9.997 13.330 1.00 93.19 110 VAL A CA 1
ATOM 871 C C . VAL A 1 110 ? -12.004 -11.082 14.401 1.00 93.19 110 VAL A C 1
ATOM 873 O O . VAL A 1 110 ? -12.191 -12.245 14.060 1.00 93.19 110 VAL A O 1
ATOM 876 N N . GLU A 1 111 ? -11.894 -10.720 15.675 1.00 94.88 111 GLU A N 1
ATOM 877 C CA . GLU A 1 111 ? -11.965 -11.662 16.796 1.00 94.88 111 GLU A CA 1
ATOM 878 C C . GLU A 1 111 ? -13.331 -12.348 16.886 1.00 94.88 111 GLU A C 1
ATOM 880 O O . GLU A 1 111 ? -13.390 -13.566 17.031 1.00 94.88 111 GLU A O 1
ATOM 885 N N . GLU A 1 112 ? -14.429 -11.604 16.732 1.00 95.12 112 GLU A N 1
ATOM 886 C CA . GLU A 1 112 ? -15.787 -12.157 16.656 1.00 95.12 112 GLU A CA 1
ATOM 887 C C . GLU A 1 112 ? -15.899 -13.212 15.551 1.00 95.12 112 GLU A C 1
ATOM 889 O O . GLU A 1 112 ? -16.418 -14.302 15.786 1.00 95.12 112 GLU A O 1
ATOM 894 N N . LYS A 1 113 ? -15.364 -12.921 14.357 1.00 92.31 113 LYS A N 1
ATOM 895 C CA . LYS A 1 113 ? -15.366 -13.869 13.237 1.00 92.31 113 LYS A CA 1
ATOM 896 C C . LYS A 1 113 ? -14.492 -15.090 13.493 1.00 92.31 113 LYS A C 1
ATOM 898 O O . LYS A 1 113 ? -14.917 -16.196 13.191 1.00 92.31 113 LYS A O 1
ATOM 903 N N . LEU A 1 114 ? -13.281 -14.907 14.014 1.00 91.00 114 LEU A N 1
ATOM 904 C CA . LEU A 1 114 ? -12.349 -16.013 14.262 1.00 91.00 114 LEU A CA 1
ATOM 905 C C . LEU A 1 114 ? -12.827 -16.940 15.388 1.00 91.00 114 LEU A C 1
ATOM 907 O O . LEU A 1 114 ? -12.497 -18.122 15.381 1.00 91.00 114 LEU A O 1
ATOM 911 N N . ASN A 1 115 ? -13.613 -16.420 16.332 1.00 92.69 115 ASN A N 1
ATOM 912 C CA . ASN A 1 115 ? -14.203 -17.203 17.416 1.00 92.69 115 ASN A CA 1
ATOM 913 C C . ASN A 1 115 ? -15.501 -17.930 17.018 1.00 92.69 115 ASN A C 1
ATOM 915 O O . ASN A 1 115 ? -16.028 -18.700 17.827 1.00 92.69 115 ASN A O 1
ATOM 919 N N . ASP A 1 116 ? -16.019 -17.725 15.802 1.00 94.19 116 ASP A N 1
ATOM 920 C CA . ASP A 1 116 ? -17.207 -18.428 15.315 1.00 94.19 116 ASP A CA 1
ATOM 921 C C . ASP A 1 116 ? -16.884 -19.884 14.951 1.00 94.19 116 ASP A C 1
ATOM 923 O O . ASP A 1 116 ? -16.485 -20.214 13.830 1.00 94.19 116 ASP A O 1
ATOM 927 N N . LYS A 1 117 ? -17.114 -20.773 15.920 1.00 91.62 117 LYS A N 1
ATOM 928 C CA . LYS A 1 117 ? -16.904 -22.222 15.788 1.00 91.62 117 LYS A CA 1
ATOM 929 C C . LYS A 1 117 ? -17.908 -22.919 14.865 1.00 91.62 117 LYS A C 1
ATOM 931 O O . LYS A 1 117 ? -17.733 -24.101 14.592 1.00 91.62 117 LYS A O 1
ATOM 936 N N . ASN A 1 118 ? -18.957 -22.232 14.402 1.00 92.69 118 ASN A N 1
ATOM 937 C CA . ASN A 1 118 ? -19.874 -22.801 13.410 1.00 92.69 118 ASN A CA 1
ATOM 938 C C . ASN A 1 118 ? -19.301 -22.705 11.991 1.00 92.69 118 ASN A C 1
ATOM 940 O O . ASN A 1 118 ? -19.690 -23.482 11.123 1.00 92.69 118 ASN A O 1
ATOM 944 N N . VAL A 1 119 ? -18.408 -21.739 11.751 1.00 92.12 119 VAL A N 1
ATOM 945 C CA . VAL A 1 119 ? -17.823 -21.462 10.432 1.00 92.12 119 VAL A CA 1
ATOM 946 C C . VAL A 1 119 ? -16.351 -21.874 10.368 1.00 92.12 119 VAL A C 1
ATOM 948 O O . VAL A 1 119 ? -15.906 -22.353 9.326 1.00 92.12 119 VAL A O 1
ATOM 951 N N . TYR A 1 120 ? -15.595 -21.705 11.457 1.00 90.06 120 TYR A N 1
ATOM 952 C CA . TYR A 1 120 ? -14.156 -21.964 11.502 1.00 90.06 120 TYR A CA 1
ATOM 953 C C . TYR A 1 120 ? -13.788 -23.043 12.528 1.00 90.06 120 TYR A C 1
ATOM 955 O O . TYR A 1 120 ? -14.315 -23.082 13.638 1.00 90.06 120 TYR A O 1
ATOM 963 N N . GLU A 1 121 ? -12.819 -23.888 12.174 1.00 89.31 121 GLU A N 1
ATOM 964 C CA . GLU A 1 121 ? -12.236 -24.902 13.057 1.00 89.31 121 GLU A CA 1
ATOM 965 C C . GLU A 1 121 ? -10.764 -24.575 13.347 1.00 89.31 121 GLU A C 1
ATOM 967 O O . GLU A 1 121 ? -10.018 -24.136 12.467 1.00 89.31 121 GLU A O 1
ATOM 972 N N . LEU A 1 122 ? -10.331 -24.800 14.591 1.00 88.31 122 LEU A N 1
ATOM 973 C CA . LEU A 1 122 ? -8.940 -24.609 14.985 1.00 88.31 122 LEU A CA 1
ATOM 974 C C . LEU A 1 122 ? -8.081 -25.789 14.517 1.00 88.31 122 LEU A C 1
ATOM 976 O O . LEU A 1 122 ? -8.230 -26.914 14.992 1.00 88.31 122 LEU A O 1
ATOM 980 N N . ILE A 1 123 ? -7.117 -25.507 13.650 1.00 89.44 123 ILE A N 1
ATOM 981 C CA . ILE A 1 123 ? -6.147 -26.490 13.162 1.00 89.44 123 ILE A CA 1
ATOM 982 C C . ILE A 1 123 ? -4.867 -26.467 14.005 1.00 89.44 123 ILE A C 1
ATOM 984 O O . ILE A 1 123 ? -4.401 -25.411 14.426 1.00 89.44 123 ILE A O 1
ATOM 988 N N . LYS A 1 124 ? -4.285 -27.647 14.259 1.00 89.06 124 LYS A N 1
ATOM 989 C CA . LYS A 1 124 ? -3.066 -27.786 15.082 1.00 89.06 124 LYS A CA 1
ATOM 990 C C . LYS A 1 124 ? -1.792 -27.347 14.357 1.00 89.06 124 LYS A C 1
ATOM 992 O O . LYS A 1 124 ? -0.882 -26.836 14.996 1.00 89.06 124 LYS A O 1
ATOM 997 N N . ASN A 1 125 ? -1.737 -27.569 13.046 1.00 90.94 125 ASN A N 1
ATOM 998 C CA . ASN A 1 125 ? -0.591 -27.276 12.189 1.00 90.94 125 ASN A CA 1
ATOM 999 C C . ASN A 1 125 ? -1.076 -26.507 10.960 1.00 90.94 125 ASN A C 1
ATOM 1001 O O . ASN A 1 125 ? -2.203 -26.734 10.528 1.00 90.94 125 ASN A O 1
ATOM 1005 N N . ASP A 1 126 ? -0.229 -25.647 10.393 1.00 89.94 126 ASP A N 1
ATOM 1006 C CA . ASP A 1 126 ? -0.524 -24.916 9.157 1.00 89.94 126 ASP A CA 1
ATOM 1007 C C . ASP A 1 126 ? -0.500 -25.869 7.938 1.00 89.94 126 ASP A C 1
ATOM 1009 O O . ASP A 1 126 ? 0.575 -26.356 7.576 1.00 89.94 126 ASP A O 1
ATOM 1013 N N . PRO A 1 127 ? -1.648 -26.148 7.284 1.00 91.19 127 PRO A N 1
ATOM 1014 C CA . PRO A 1 127 ? -1.732 -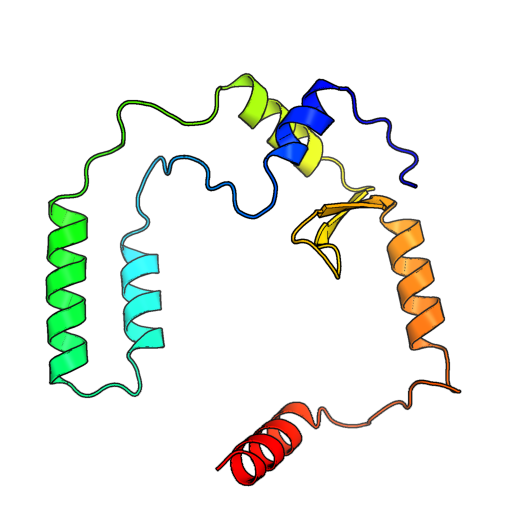27.053 6.144 1.00 91.19 127 PRO A CA 1
ATOM 1015 C C . PRO A 1 127 ? -1.454 -26.339 4.813 1.00 91.19 127 PRO A C 1
ATOM 1017 O O . PRO A 1 127 ? -1.580 -26.952 3.754 1.00 91.19 127 PRO A O 1
ATOM 1020 N N . THR A 1 128 ? -1.100 -25.045 4.833 1.00 91.69 128 THR A N 1
ATOM 1021 C CA . THR A 1 128 ? -0.981 -24.203 3.633 1.00 91.69 128 THR A CA 1
ATOM 1022 C C . THR A 1 128 ? -0.078 -24.821 2.567 1.00 91.69 128 THR A C 1
ATOM 1024 O O . THR A 1 128 ? -0.383 -24.713 1.381 1.00 91.69 128 THR A O 1
ATOM 1027 N N . THR A 1 129 ? 1.031 -25.452 2.956 1.00 88.81 129 THR A N 1
ATOM 1028 C CA . THR A 1 129 ? 1.983 -26.065 2.016 1.00 88.81 129 THR A CA 1
ATOM 1029 C C . THR A 1 129 ? 1.368 -27.269 1.309 1.00 88.81 129 THR A C 1
ATOM 1031 O O . THR A 1 129 ? 1.335 -27.293 0.083 1.00 88.81 129 THR A O 1
ATOM 1034 N N . THR A 1 130 ? 0.787 -28.197 2.074 1.00 90.19 130 THR A N 1
ATOM 1035 C CA . THR A 1 130 ? 0.139 -29.408 1.554 1.00 90.19 130 THR A CA 1
ATOM 1036 C C . THR A 1 130 ? -1.039 -29.063 0.648 1.00 90.19 130 THR A C 1
ATOM 1038 O O . THR A 1 130 ? -1.127 -29.556 -0.469 1.00 90.19 130 THR A O 1
ATOM 1041 N N . ILE A 1 131 ? -1.899 -28.130 1.071 1.00 90.62 131 ILE A N 1
ATOM 1042 C CA . ILE A 1 131 ? -3.042 -27.688 0.260 1.00 90.62 131 ILE A CA 1
ATOM 1043 C C . ILE A 1 131 ? -2.568 -27.037 -1.047 1.00 90.62 131 ILE A C 1
ATOM 1045 O O . ILE A 1 131 ? -3.171 -27.245 -2.097 1.00 90.62 131 ILE A O 1
ATOM 1049 N N . LYS A 1 132 ? -1.491 -26.240 -1.016 1.00 89.25 132 LYS A N 1
ATOM 1050 C CA . LYS A 1 132 ? -0.932 -25.633 -2.236 1.00 89.25 132 LYS A CA 1
ATOM 1051 C C . LYS A 1 132 ? -0.407 -26.681 -3.211 1.00 89.25 132 LYS A C 1
ATOM 1053 O O . LYS A 1 132 ? -0.636 -26.528 -4.40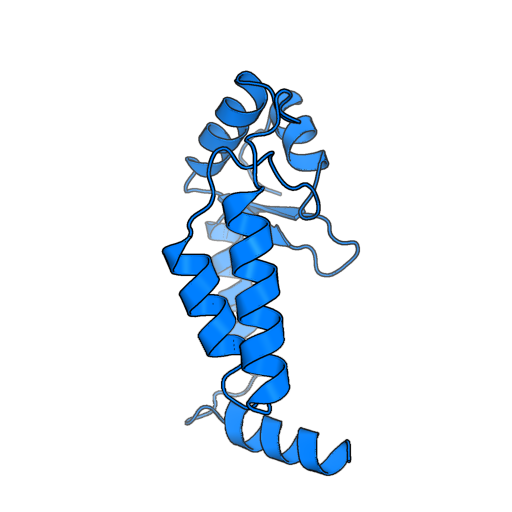8 1.00 89.25 132 LYS A O 1
ATOM 1058 N N . GLU A 1 133 ? 0.276 -27.705 -2.710 1.00 89.88 133 GLU A N 1
ATOM 1059 C CA . GLU A 1 133 ? 0.774 -28.824 -3.515 1.00 89.88 133 GLU A CA 1
ATOM 1060 C C . GLU A 1 133 ? -0.398 -29.579 -4.157 1.00 89.88 133 GLU A C 1
ATOM 1062 O O . GLU A 1 133 ? -0.462 -29.656 -5.384 1.00 89.88 133 GLU A O 1
ATOM 1067 N N . GLU A 1 134 ? -1.404 -29.973 -3.369 1.00 89.44 134 GLU A N 1
ATOM 1068 C CA . GLU A 1 134 ? -2.613 -30.648 -3.866 1.00 89.44 134 GLU A CA 1
ATOM 1069 C C . GLU A 1 134 ? -3.381 -29.825 -4.915 1.00 89.44 134 GLU A C 1
ATOM 1071 O O . GLU A 1 134 ? -3.879 -30.366 -5.905 1.00 89.44 134 GLU A O 1
ATOM 1076 N N . ILE A 1 135 ? -3.501 -28.505 -4.720 1.00 89.38 135 ILE A N 1
ATOM 1077 C CA . ILE A 1 135 ? -4.137 -27.619 -5.705 1.00 89.38 135 ILE A CA 1
ATOM 1078 C C . ILE A 1 135 ? -3.303 -27.566 -6.988 1.00 89.38 135 ILE A C 1
ATOM 1080 O O . ILE A 1 135 ? -3.872 -27.604 -8.076 1.00 89.38 135 ILE A O 1
ATOM 1084 N N . SER A 1 136 ? -1.974 -27.485 -6.889 1.00 82.25 136 SER A N 1
ATOM 1085 C CA . SER A 1 136 ? -1.103 -27.419 -8.068 1.00 82.25 136 SER A CA 1
ATOM 1086 C C . SER A 1 136 ? -1.122 -28.708 -8.895 1.00 82.25 136 SER A C 1
ATOM 1088 O O . SER A 1 136 ? -1.112 -28.640 -10.123 1.00 82.25 136 SER A O 1
ATOM 1090 N N . GLU A 1 137 ? -1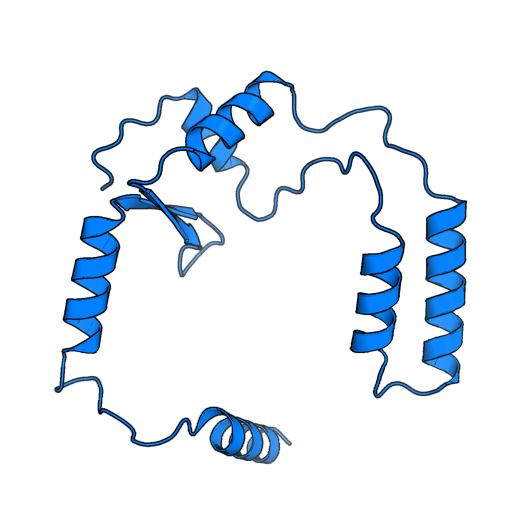.247 -29.863 -8.237 1.00 80.44 137 GLU A N 1
ATOM 1091 C CA . GLU A 1 137 ? -1.401 -31.162 -8.896 1.00 80.44 137 GLU A CA 1
ATOM 1092 C C . GLU A 1 137 ? -2.750 -31.289 -9.610 1.00 80.44 137 GLU A C 1
ATOM 1094 O O . GLU A 1 137 ? -2.811 -31.851 -10.694 1.00 80.44 137 GLU A O 1
ATOM 1099 N N . LYS A 1 138 ? -3.830 -30.727 -9.048 1.00 75.94 138 LYS A N 1
ATOM 1100 C CA . LYS A 1 138 ? -5.172 -30.751 -9.664 1.00 75.94 138 LYS A CA 1
ATOM 1101 C C . LYS A 1 138 ? -5.370 -29.741 -10.796 1.00 75.94 138 LYS A C 1
ATOM 1103 O O . LYS A 1 138 ? -6.344 -29.849 -11.536 1.00 75.94 138 LYS A O 1
ATOM 1108 N N . VAL A 1 139 ? -4.517 -28.720 -10.879 1.00 68.12 139 VAL A N 1
ATOM 1109 C CA . VAL A 1 139 ? -4.566 -27.670 -11.916 1.00 68.12 139 VAL A CA 1
ATOM 1110 C C . VAL A 1 139 ? -3.660 -28.011 -13.114 1.00 68.12 139 VAL A C 1
ATOM 1112 O O . VAL A 1 139 ? -3.701 -27.307 -14.123 1.00 68.12 139 VAL A O 1
ATOM 1115 N N . THR A 1 140 ? -2.889 -29.100 -13.026 1.00 50.12 140 THR A N 1
ATOM 1116 C CA . THR A 1 140 ? -2.093 -29.666 -14.128 1.00 50.12 140 THR A CA 1
ATOM 1117 C C . THR A 1 140 ? -2.855 -30.805 -14.798 1.00 50.12 140 THR A C 1
ATOM 1119 O O . THR A 1 140 ? -2.800 -30.883 -16.045 1.00 50.12 140 THR A O 1
#